Protein AF-A0A965JZ69-F1 (afdb_monomer)

Mean predicted aligned error: 8.65 Å

Solvent-accessible surface area (backbone atoms only — not comparable to full-atom values): 5583 Å² total; per-residue (Å²): 131,64,69,62,62,45,27,53,54,15,49,53,48,36,54,48,53,52,47,64,73,73,48,93,73,52,72,68,58,54,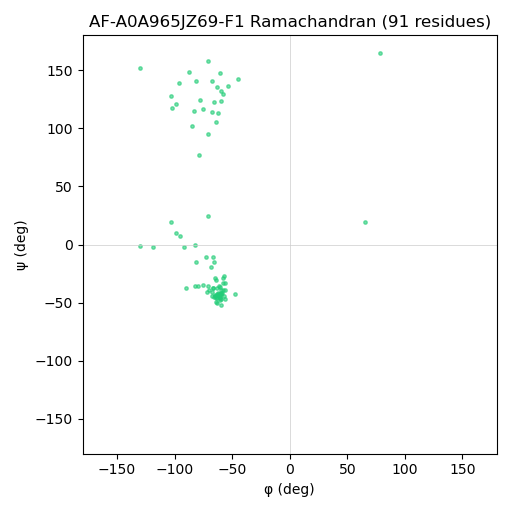51,54,49,50,54,56,50,50,55,50,49,56,61,52,69,74,47,79,82,85,80,78,94,64,66,66,69,58,56,48,31,61,77,69,67,50,83,59,58,79,95,66,48,79,84,59,48,58,61,26,48,69,65,8,66,40,20,52,75,31,65,66,119

Sequence (93 aa):
MSVVARRDAAAALRQLSHLFVGRDLSDEQLVEMADVITTWIQRAEEQPPRVREFPADRIRAWQEGVALPESTRPSGFPDSVVTGDSNPMGLAA

Foldseek 3Di:
DDLVVLLVVLVVLLVVVCCVVPDDDDPVRVVVVVVVVVVVVVVVVPDDDDDDPDPVVLVVCVVVVPDDDPVPPPQDDLCDLDRHSSPSNRPPD

Secondary structure (DSSP, 8-state):
--HHHHHHHHHHHHHHHHHHHHS---HHHHHHHHHHHHHHHHHHHTSPP------HHHHHHHHTT----GGGS----TT-TTT-TT-TT-S--

pLDDT: mean 80.75, std 15.74, range [47.03, 98.56]

Nearest PDB structures (foldseek):
  6xir-assembly1_AH  TM=3.461E-01  e=2.143E+00  Saccharomyces cerevisiae

Structure (mmCIF, N/CA/C/O backbone):
data_AF-A0A965JZ69-F1
#
_entry.id   AF-A0A965JZ69-F1
#
loop_
_atom_site.group_PDB
_atom_site.id
_atom_site.type_symbol
_atom_site.label_atom_id
_atom_site.label_alt_id
_atom_site.label_comp_id
_atom_site.label_asym_id
_atom_site.label_entity_id
_atom_site.label_seq_id
_atom_site.pdbx_PDB_ins_code
_atom_site.Cartn_x
_atom_site.Cartn_y
_atom_site.Cartn_z
_atom_site.occupancy
_atom_site.B_iso_or_equiv
_atom_site.auth_seq_id
_atom_site.auth_comp_id
_atom_site.auth_asym_id
_atom_site.auth_atom_id
_atom_site.pdbx_PDB_model_num
ATOM 1 N N . MET A 1 1 ? 7.181 -14.028 -8.595 1.00 56.78 1 MET A N 1
ATOM 2 C CA . MET A 1 1 ? 6.112 -13.329 -7.839 1.00 56.78 1 MET A CA 1
ATOM 3 C C . MET A 1 1 ? 4.987 -13.015 -8.815 1.00 56.78 1 MET A C 1
ATOM 5 O O . MET A 1 1 ? 5.299 -12.498 -9.881 1.00 56.78 1 MET A O 1
ATOM 9 N N . SER A 1 2 ? 3.732 -13.369 -8.526 1.00 67.88 2 SER A N 1
ATOM 10 C CA . SER A 1 2 ? 2.634 -13.136 -9.478 1.00 67.88 2 SER A CA 1
ATOM 11 C C . SER A 1 2 ? 2.401 -11.633 -9.670 1.00 67.88 2 SER A C 1
ATOM 13 O O . SER A 1 2 ? 2.147 -10.922 -8.698 1.00 67.88 2 SER A O 1
ATOM 15 N N . VAL A 1 3 ? 2.492 -11.152 -10.915 1.00 72.94 3 VAL A N 1
ATOM 16 C CA . VAL A 1 3 ? 2.181 -9.758 -11.295 1.00 72.94 3 VAL A CA 1
ATOM 17 C C . VAL A 1 3 ? 0.749 -9.391 -10.883 1.00 72.94 3 VAL A C 1
ATOM 19 O O . VAL A 1 3 ? 0.508 -8.274 -10.438 1.00 72.94 3 VAL A O 1
ATOM 22 N N . VAL A 1 4 ? -0.164 -10.367 -10.919 1.00 82.00 4 VAL A N 1
ATOM 23 C CA . VAL A 1 4 ? -1.571 -10.219 -10.521 1.00 82.00 4 VAL A CA 1
ATOM 24 C C . VAL A 1 4 ? -1.699 -9.863 -9.039 1.00 82.00 4 VAL A C 1
ATOM 26 O O . VAL A 1 4 ? -2.301 -8.852 -8.708 1.00 82.00 4 VAL A O 1
ATOM 29 N 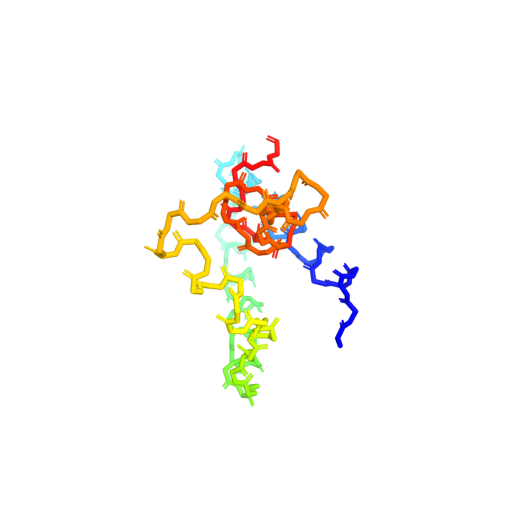N . ALA A 1 5 ? -1.031 -10.602 -8.146 1.00 86.81 5 ALA A N 1
ATOM 30 C CA . ALA A 1 5 ? -1.133 -10.356 -6.703 1.00 86.81 5 ALA A CA 1
ATOM 31 C C . ALA A 1 5 ? -0.646 -8.951 -6.301 1.00 86.81 5 ALA A C 1
ATOM 33 O O . ALA A 1 5 ? -1.207 -8.315 -5.412 1.00 86.81 5 ALA A O 1
ATOM 34 N N . ARG A 1 6 ? 0.396 -8.445 -6.973 1.00 86.81 6 ARG A N 1
ATOM 35 C CA . ARG A 1 6 ? 0.919 -7.096 -6.723 1.00 86.81 6 ARG A CA 1
ATOM 36 C C . ARG A 1 6 ? -0.020 -6.012 -7.251 1.00 86.81 6 ARG A C 1
ATOM 38 O O . ARG A 1 6 ? -0.212 -5.007 -6.573 1.00 86.81 6 ARG A O 1
ATOM 45 N N . ARG A 1 7 ? -0.596 -6.220 -8.435 1.00 87.75 7 ARG A N 1
ATOM 46 C CA . ARG A 1 7 ? -1.604 -5.330 -9.014 1.00 87.75 7 ARG A CA 1
ATOM 47 C C . ARG A 1 7 ? -2.842 -5.236 -8.122 1.00 87.75 7 ARG A C 1
ATOM 49 O O . ARG A 1 7 ? -3.293 -4.128 -7.844 1.00 87.75 7 ARG A O 1
ATOM 56 N N . ASP A 1 8 ? -3.345 -6.368 -7.643 1.00 90.62 8 ASP A N 1
ATOM 57 C CA . ASP A 1 8 ? -4.543 -6.421 -6.800 1.00 90.62 8 ASP A CA 1
ATOM 58 C C . ASP A 1 8 ? -4.307 -5.726 -5.455 1.00 90.62 8 ASP A C 1
ATOM 60 O O . ASP A 1 8 ? -5.113 -4.899 -5.030 1.00 90.62 8 ASP A O 1
ATOM 64 N N . ALA A 1 9 ? -3.150 -5.969 -4.828 1.00 92.38 9 ALA A N 1
ATOM 65 C CA . ALA A 1 9 ? -2.754 -5.261 -3.613 1.00 92.38 9 ALA A CA 1
ATOM 66 C C . ALA A 1 9 ? -2.639 -3.743 -3.844 1.00 92.38 9 ALA A C 1
ATOM 68 O O . ALA A 1 9 ? -3.130 -2.955 -3.038 1.00 92.38 9 ALA A O 1
ATOM 69 N N . ALA A 1 10 ? -2.041 -3.316 -4.962 1.00 91.44 10 ALA A N 1
ATOM 70 C CA . ALA A 1 10 ? -1.945 -1.901 -5.309 1.00 91.44 10 ALA A CA 1
ATOM 71 C C . ALA A 1 10 ? -3.326 -1.260 -5.540 1.00 91.44 10 ALA A C 1
ATOM 73 O O . ALA A 1 10 ? -3.545 -0.123 -5.127 1.00 91.44 10 ALA A O 1
ATOM 74 N N . ALA A 1 11 ? -4.268 -1.984 -6.152 1.00 91.56 11 ALA A N 1
ATOM 75 C CA . ALA A 1 11 ? -5.639 -1.519 -6.348 1.00 91.56 11 ALA A CA 1
ATOM 76 C C . ALA A 1 11 ? -6.391 -1.349 -5.020 1.00 91.56 11 ALA A C 1
ATOM 78 O O . ALA A 1 11 ? -7.017 -0.310 -4.809 1.00 9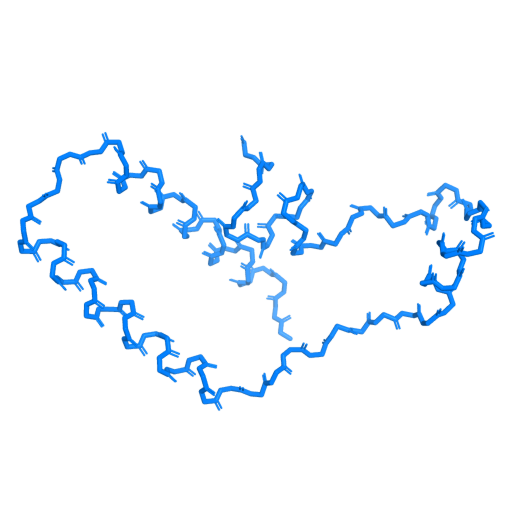1.56 11 ALA A O 1
ATOM 79 N N . ALA A 1 12 ? -6.279 -2.321 -4.112 1.00 93.50 12 ALA A N 1
ATOM 80 C CA . ALA A 1 12 ? -6.889 -2.243 -2.787 1.00 93.50 12 ALA A CA 1
ATOM 81 C C . ALA A 1 12 ? -6.325 -1.073 -1.964 1.00 93.50 12 ALA A C 1
ATOM 83 O O . ALA A 1 12 ? -7.089 -0.315 -1.369 1.00 93.50 12 ALA A O 1
ATOM 84 N N . LEU A 1 13 ? -5.001 -0.876 -1.986 1.00 94.31 13 LEU A N 1
ATOM 85 C CA . LEU A 1 13 ? -4.348 0.245 -1.304 1.00 94.31 13 LEU A CA 1
ATOM 86 C C . LEU A 1 13 ? -4.817 1.599 -1.852 1.00 94.31 13 LEU A C 1
ATOM 88 O O . LEU A 1 13 ? -5.164 2.472 -1.064 1.00 94.31 13 LEU A O 1
ATOM 92 N N . ARG A 1 14 ? -4.920 1.759 -3.179 1.00 92.19 14 ARG A N 1
ATOM 93 C CA . ARG A 1 14 ? -5.474 2.983 -3.791 1.00 92.19 14 ARG A CA 1
ATOM 94 C C . ARG A 1 14 ? -6.907 3.250 -3.348 1.00 92.19 14 ARG A C 1
ATOM 96 O O . ARG A 1 14 ? -7.243 4.371 -2.977 1.00 92.19 14 ARG A O 1
ATOM 103 N N . GLN A 1 15 ? -7.756 2.223 -3.378 1.00 93.50 15 GLN A N 1
ATOM 104 C CA . GLN A 1 15 ? -9.144 2.352 -2.942 1.00 93.50 15 GLN A CA 1
ATOM 105 C C . GLN A 1 15 ? -9.230 2.763 -1.468 1.00 93.50 15 GLN A C 1
ATOM 107 O O . GLN A 1 15 ? -10.020 3.647 -1.133 1.00 93.50 15 GLN A O 1
ATOM 112 N N . LEU A 1 16 ? -8.400 2.170 -0.606 1.00 94.31 16 LEU A N 1
ATOM 113 C CA . LEU A 1 16 ? -8.310 2.552 0.799 1.00 94.31 16 LEU A CA 1
ATOM 114 C C . LEU A 1 16 ? -7.877 4.014 0.950 1.00 94.31 16 LEU A C 1
ATOM 116 O O . LEU A 1 16 ? -8.526 4.746 1.687 1.00 94.31 16 LEU A O 1
ATOM 120 N N . SER A 1 17 ? -6.860 4.473 0.212 1.00 93.25 17 SER A N 1
ATOM 121 C CA . SER A 1 17 ? -6.422 5.877 0.233 1.00 93.25 17 SER A CA 1
ATOM 122 C C . SER A 1 17 ? -7.532 6.849 -0.175 1.00 93.25 17 SER A C 1
ATOM 124 O O . SER A 1 17 ? -7.715 7.874 0.477 1.00 93.25 17 SER A O 1
ATOM 126 N N . HIS A 1 18 ? -8.319 6.525 -1.207 1.00 93.38 18 HIS A N 1
ATOM 127 C CA . HIS A 1 18 ? -9.469 7.347 -1.598 1.00 93.38 18 HIS A CA 1
ATOM 128 C C . HIS A 1 18 ? -10.537 7.420 -0.501 1.00 93.38 18 HIS A C 1
ATOM 130 O O . HIS A 1 18 ? -11.081 8.492 -0.240 1.00 93.38 18 HIS A O 1
ATOM 136 N N . LEU A 1 19 ? -10.845 6.295 0.151 1.00 95.31 19 LEU A N 1
ATOM 137 C CA . LEU A 1 19 ? -11.827 6.255 1.236 1.00 95.31 19 LEU A CA 1
ATOM 138 C C . LEU A 1 19 ? -11.325 6.966 2.494 1.00 95.31 19 LEU A C 1
ATOM 140 O O . LEU A 1 19 ? -12.105 7.677 3.113 1.00 95.31 19 LEU A O 1
ATOM 144 N N . PHE A 1 20 ? -10.042 6.829 2.825 1.00 96.06 20 PHE A N 1
ATOM 145 C CA . PHE A 1 20 ? -9.407 7.490 3.964 1.00 96.06 20 PHE A CA 1
ATOM 146 C C . PHE A 1 20 ? -9.528 9.016 3.889 1.00 96.06 20 PHE A C 1
ATOM 148 O O . PHE A 1 20 ? -9.782 9.667 4.892 1.00 96.06 20 PHE A O 1
ATOM 155 N N . VAL A 1 21 ? -9.385 9.590 2.690 1.00 95.69 21 VAL A N 1
ATOM 156 C CA . VAL A 1 21 ? -9.535 11.039 2.475 1.00 95.69 21 VAL A CA 1
ATOM 157 C C . VAL A 1 21 ? -11.005 11.450 2.333 1.00 95.69 21 VAL A C 1
ATOM 159 O O . VAL A 1 21 ? -11.389 12.543 2.739 1.00 95.69 21 VAL A O 1
ATOM 162 N N . GLY A 1 22 ? -11.829 10.608 1.707 1.00 96.62 22 GLY A N 1
ATOM 163 C CA . GLY A 1 22 ? -13.196 10.960 1.315 1.00 96.62 22 GLY A CA 1
ATOM 164 C C . GLY A 1 22 ? -14.288 10.633 2.335 1.00 96.62 22 GLY A C 1
ATOM 165 O O . GLY A 1 22 ? -15.462 10.877 2.042 1.00 96.62 22 GLY A O 1
ATOM 166 N N . ARG A 1 23 ? -13.956 10.026 3.478 1.00 97.50 23 ARG A N 1
ATOM 167 C CA . ARG A 1 23 ? -14.919 9.561 4.488 1.00 97.50 23 ARG A CA 1
ATOM 168 C C . ARG A 1 23 ? -14.539 10.052 5.879 1.00 97.50 23 ARG A C 1
ATOM 170 O O . ARG A 1 23 ? -13.368 10.238 6.177 1.00 97.50 23 ARG A O 1
ATOM 177 N N . ASP A 1 24 ? -15.560 10.215 6.712 1.00 97.94 24 ASP A N 1
ATOM 178 C CA . ASP A 1 24 ? -15.406 10.465 8.141 1.00 97.94 24 ASP A CA 1
ATOM 179 C C . ASP A 1 24 ? -15.241 9.112 8.848 1.00 97.94 24 ASP A C 1
ATOM 181 O O . ASP A 1 24 ? -16.197 8.338 8.945 1.00 97.94 24 ASP A O 1
ATOM 185 N N . LEU A 1 25 ? -14.002 8.774 9.203 1.00 97.56 25 LEU A N 1
ATOM 186 C CA . LEU A 1 25 ? -13.649 7.535 9.898 1.00 97.56 25 LEU A CA 1
ATOM 187 C C . LEU A 1 25 ? -13.554 7.818 11.397 1.00 97.56 25 LEU A C 1
ATOM 189 O O . LEU A 1 25 ? -12.996 8.841 11.787 1.00 97.56 25 LEU A O 1
ATOM 193 N N . SER A 1 26 ? -14.060 6.910 12.232 1.00 98.44 26 SER A N 1
ATOM 194 C CA . SER A 1 26 ? -13.948 7.072 13.685 1.00 98.44 26 SER A CA 1
ATOM 195 C C . SER A 1 26 ? -12.511 6.860 14.167 1.00 98.44 26 SER A C 1
ATOM 197 O O . SER A 1 26 ? -11.721 6.168 13.518 1.00 98.44 26 SER A O 1
ATOM 199 N N . ASP A 1 27 ? -12.184 7.401 15.341 1.00 98.44 27 ASP A N 1
ATOM 200 C CA . ASP A 1 27 ? -10.871 7.216 15.966 1.00 98.44 27 ASP A CA 1
ATOM 201 C C . ASP A 1 27 ? -10.537 5.727 16.150 1.00 98.44 27 ASP A C 1
ATOM 203 O O . ASP A 1 27 ? -9.413 5.305 15.881 1.00 98.44 27 ASP A O 1
ATOM 207 N N . GLU A 1 28 ? -11.516 4.899 16.525 1.00 98.56 28 GLU A N 1
ATOM 208 C CA . GLU A 1 28 ? -11.326 3.452 16.663 1.00 98.56 28 GLU A CA 1
ATOM 209 C C . GLU A 1 28 ? -10.953 2.794 15.329 1.00 98.56 28 GLU A C 1
ATOM 211 O O . GLU A 1 28 ? -10.052 1.956 15.289 1.00 98.56 28 GLU A O 1
ATOM 216 N N . GLN A 1 29 ? -11.596 3.197 14.228 1.00 97.94 29 GLN A N 1
ATOM 217 C CA . GLN A 1 29 ? -11.286 2.685 12.888 1.00 97.94 29 GLN A CA 1
ATOM 218 C C . GLN A 1 29 ? -9.887 3.109 12.430 1.00 97.94 29 GLN A C 1
ATOM 220 O O . GLN A 1 29 ? -9.185 2.336 11.777 1.00 97.94 29 GLN A O 1
ATOM 225 N N . LEU A 1 30 ? -9.472 4.332 12.765 1.00 98.12 30 LEU A N 1
ATOM 226 C CA . LEU A 1 30 ? -8.139 4.843 12.450 1.00 98.12 30 LEU A CA 1
ATOM 227 C C . LEU A 1 30 ? -7.051 4.105 13.241 1.00 98.12 30 LEU A C 1
ATOM 229 O O . LEU A 1 30 ? -6.017 3.759 12.667 1.00 98.12 30 LEU A O 1
ATOM 233 N N . VAL A 1 31 ? -7.294 3.816 14.522 1.00 98.44 31 VAL A N 1
ATOM 234 C CA . VAL A 1 31 ? -6.387 3.024 15.369 1.00 98.44 31 VAL A CA 1
ATOM 235 C C . VAL A 1 31 ? -6.259 1.595 14.843 1.00 98.44 31 VAL A C 1
ATOM 237 O O . VAL A 1 31 ? -5.143 1.134 14.611 1.00 98.44 31 VAL A O 1
ATOM 240 N N . GLU A 1 32 ? -7.377 0.919 14.564 1.00 98.00 32 GLU A N 1
ATOM 241 C CA . GLU A 1 32 ? -7.366 -0.436 13.995 1.00 98.00 32 GLU A CA 1
ATOM 242 C C . GLU A 1 32 ? -6.588 -0.479 12.670 1.00 98.00 32 GLU A C 1
ATOM 244 O O . GLU A 1 32 ? -5.749 -1.356 12.444 1.00 98.00 32 GLU A O 1
ATOM 249 N N . MET A 1 33 ? -6.822 0.503 11.796 1.00 97.12 33 MET A N 1
ATOM 250 C CA . MET A 1 33 ? -6.120 0.607 10.521 1.00 97.12 33 MET A CA 1
ATOM 251 C C . MET A 1 33 ? -4.609 0.785 10.713 1.00 97.12 33 MET A C 1
ATOM 253 O O . MET A 1 33 ? -3.826 0.136 10.012 1.00 97.12 33 MET A O 1
ATOM 257 N N . ALA A 1 34 ? -4.188 1.632 11.655 1.00 97.69 34 ALA A N 1
ATOM 258 C CA . ALA A 1 34 ? -2.778 1.858 11.956 1.00 97.69 34 ALA A CA 1
ATOM 259 C C . ALA A 1 34 ? -2.082 0.578 12.446 1.00 97.69 34 ALA A C 1
ATOM 261 O O . ALA A 1 34 ? -0.982 0.269 11.977 1.00 97.69 34 ALA A O 1
ATOM 262 N N . ASP A 1 35 ? -2.730 -0.203 13.310 1.00 98.06 35 ASP A N 1
ATOM 263 C CA . ASP A 1 35 ? -2.192 -1.467 13.827 1.00 98.06 35 ASP A CA 1
ATOM 264 C C . ASP A 1 35 ? -2.007 -2.507 12.712 1.00 98.06 35 ASP A C 1
ATOM 266 O O . ASP A 1 35 ? -0.945 -3.137 12.581 1.00 98.06 35 ASP A O 1
ATOM 270 N N . VAL A 1 36 ? -3.015 -2.653 11.847 1.00 97.44 36 VAL A N 1
ATOM 271 C CA . VAL A 1 36 ? -2.966 -3.576 10.704 1.00 97.44 36 VAL A CA 1
ATOM 272 C C . VAL A 1 36 ? -1.866 -3.173 9.722 1.00 97.44 36 VAL A C 1
ATOM 274 O O . VAL A 1 36 ? -1.082 -4.025 9.293 1.00 97.44 36 VAL A O 1
ATOM 277 N N . ILE A 1 37 ? -1.770 -1.888 9.370 1.00 96.31 37 ILE A N 1
ATOM 278 C CA . ILE A 1 37 ? -0.745 -1.387 8.443 1.00 96.31 37 ILE A CA 1
ATOM 279 C C . ILE A 1 37 ? 0.653 -1.563 9.040 1.00 96.31 37 ILE A C 1
ATOM 281 O O . ILE A 1 37 ? 1.546 -2.054 8.349 1.00 96.31 37 ILE A O 1
ATOM 285 N N . THR A 1 38 ? 0.842 -1.239 10.320 1.00 97.69 38 THR A N 1
ATOM 286 C CA . THR A 1 38 ? 2.132 -1.392 11.014 1.00 97.69 38 THR A CA 1
ATOM 287 C C . THR A 1 38 ? 2.601 -2.845 11.003 1.00 97.69 38 THR A C 1
ATOM 289 O O . THR A 1 38 ? 3.759 -3.123 10.691 1.00 97.69 38 THR A O 1
ATOM 292 N N . THR A 1 39 ? 1.688 -3.788 11.241 1.00 97.69 39 THR A N 1
ATOM 293 C CA . THR A 1 39 ? 1.978 -5.228 11.155 1.00 97.69 39 THR A CA 1
ATOM 294 C C . THR A 1 39 ? 2.460 -5.630 9.756 1.00 97.69 39 THR A C 1
ATOM 296 O O . THR A 1 39 ? 3.399 -6.416 9.607 1.00 97.69 39 THR A O 1
ATOM 299 N N . TRP A 1 40 ? 1.838 -5.096 8.701 1.00 96.25 40 TRP A N 1
ATOM 300 C CA . TRP A 1 40 ? 2.263 -5.361 7.325 1.00 96.25 40 TRP A CA 1
ATOM 301 C C . TRP A 1 40 ? 3.593 -4.702 6.961 1.00 96.25 40 TRP A C 1
ATOM 303 O O . TRP A 1 40 ? 4.368 -5.316 6.227 1.00 96.25 40 TRP A O 1
ATOM 313 N N . ILE A 1 41 ? 3.878 -3.503 7.478 1.00 96.31 41 ILE A N 1
ATOM 314 C CA . ILE A 1 41 ? 5.170 -2.827 7.297 1.00 96.31 41 ILE A CA 1
ATOM 315 C C . ILE A 1 41 ? 6.293 -3.698 7.862 1.00 96.31 41 ILE A C 1
ATOM 317 O O . ILE A 1 41 ? 7.210 -4.039 7.121 1.00 96.31 41 ILE A O 1
ATOM 321 N N . GLN A 1 42 ? 6.167 -4.155 9.111 1.00 97.50 42 G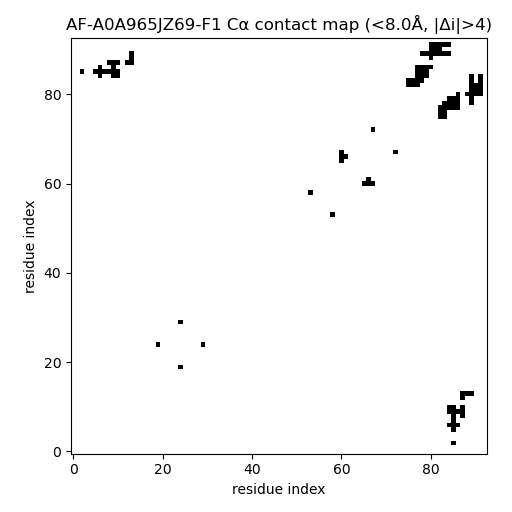LN A N 1
ATOM 322 C CA . GLN A 1 42 ? 7.165 -5.019 9.756 1.00 97.50 42 GLN A CA 1
ATOM 323 C C . GLN A 1 42 ? 7.430 -6.290 8.937 1.00 97.50 42 GLN A C 1
ATOM 325 O O . GLN A 1 42 ? 8.570 -6.621 8.623 1.00 97.50 42 GLN A O 1
ATOM 330 N N . ARG A 1 43 ? 6.364 -6.961 8.486 1.00 96.75 43 ARG A N 1
ATOM 331 C CA . ARG A 1 43 ? 6.474 -8.145 7.618 1.00 96.75 43 ARG A CA 1
ATOM 332 C C . ARG A 1 43 ? 7.174 -7.865 6.291 1.00 96.75 43 ARG A C 1
ATOM 334 O O . ARG A 1 43 ? 7.846 -8.749 5.763 1.00 96.75 43 ARG A O 1
ATOM 341 N N . ALA A 1 44 ? 6.959 -6.685 5.712 1.00 94.00 44 ALA A N 1
ATOM 342 C CA . ALA A 1 44 ? 7.559 -6.290 4.443 1.00 94.00 44 ALA A CA 1
ATOM 343 C C . ALA A 1 44 ? 9.043 -5.927 4.598 1.00 94.00 44 ALA A C 1
ATOM 345 O O . ALA A 1 44 ? 9.827 -6.235 3.702 1.00 94.00 44 ALA A O 1
ATOM 346 N N . GLU A 1 45 ? 9.430 -5.323 5.722 1.00 95.75 45 GLU A N 1
ATOM 347 C CA . GLU A 1 45 ? 10.823 -4.993 6.056 1.00 95.75 45 GLU A CA 1
ATOM 348 C C . GLU A 1 45 ? 11.700 -6.240 6.237 1.00 95.75 45 GLU A C 1
ATOM 350 O O . GLU A 1 45 ? 12.887 -6.210 5.924 1.00 95.75 45 GLU A O 1
ATOM 355 N N . GLU A 1 46 ? 11.112 -7.361 6.660 1.00 96.25 46 GLU A N 1
ATOM 356 C CA . GLU A 1 46 ? 11.793 -8.661 6.747 1.00 96.25 46 GLU A CA 1
ATOM 357 C C . GLU A 1 46 ? 12.062 -9.310 5.374 1.00 96.25 46 GLU A C 1
ATOM 359 O O . GLU A 1 46 ? 12.788 -10.304 5.286 1.00 96.25 46 GLU A O 1
ATOM 364 N N . G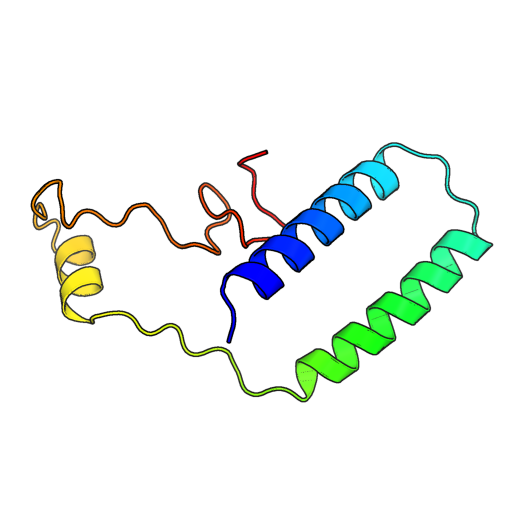LN A 1 47 ? 11.480 -8.787 4.288 1.00 94.69 47 GLN A N 1
ATOM 365 C CA . GLN A 1 47 ? 11.646 -9.350 2.948 1.00 94.69 47 GLN A CA 1
ATOM 366 C C . GLN A 1 47 ? 12.880 -8.780 2.234 1.00 94.69 47 GLN A C 1
ATOM 368 O O . GLN A 1 47 ? 13.222 -7.608 2.401 1.00 94.69 47 GLN A O 1
ATOM 373 N N . PRO A 1 48 ? 13.536 -9.567 1.360 1.00 92.25 48 PRO A N 1
ATOM 374 C CA . PRO A 1 48 ? 14.640 -9.057 0.560 1.00 92.25 48 PRO A CA 1
ATOM 375 C C . PRO A 1 48 ? 14.187 -7.901 -0.353 1.00 92.25 48 PRO A C 1
ATOM 377 O O . PRO A 1 48 ? 13.062 -7.926 -0.872 1.00 92.25 48 PRO A O 1
ATOM 380 N N . PRO A 1 49 ? 15.069 -6.918 -0.634 1.00 87.19 49 PRO A N 1
ATOM 381 C CA . PRO A 1 49 ? 14.778 -5.859 -1.587 1.00 87.19 49 PRO A CA 1
ATOM 382 C C . PRO A 1 49 ? 14.355 -6.431 -2.939 1.00 87.19 49 PRO A C 1
ATOM 384 O O . PRO A 1 49 ? 14.970 -7.357 -3.475 1.00 87.19 49 PRO A O 1
ATOM 387 N N . ARG A 1 50 ? 13.312 -5.849 -3.534 1.00 83.69 50 ARG A N 1
ATOM 388 C CA . ARG A 1 50 ? 12.885 -6.242 -4.876 1.00 83.69 50 ARG A CA 1
ATOM 389 C C . ARG A 1 50 ? 13.949 -5.826 -5.890 1.00 83.69 50 ARG A C 1
ATOM 391 O O . ARG A 1 50 ? 14.111 -4.641 -6.169 1.00 83.69 50 ARG A O 1
ATOM 398 N N . VAL A 1 51 ? 14.586 -6.805 -6.522 1.00 77.56 51 VAL A N 1
ATOM 399 C CA . VAL A 1 51 ? 15.410 -6.572 -7.710 1.00 77.56 51 VAL A CA 1
ATOM 400 C C . VAL A 1 51 ? 14.485 -6.407 -8.915 1.00 77.56 51 VAL A C 1
ATOM 402 O O . VAL A 1 51 ? 13.629 -7.252 -9.185 1.00 77.56 51 VAL A O 1
ATOM 405 N N . ARG A 1 52 ? 14.617 -5.286 -9.627 1.00 70.81 52 ARG A N 1
ATOM 406 C CA . ARG A 1 52 ? 13.973 -5.107 -10.930 1.00 70.81 52 ARG A CA 1
ATOM 407 C C . ARG A 1 52 ? 14.876 -5.756 -11.973 1.00 70.81 52 ARG A C 1
ATOM 409 O O . ARG A 1 52 ? 15.997 -5.297 -12.170 1.00 70.81 52 ARG A O 1
ATOM 416 N N . GLU A 1 53 ? 14.406 -6.813 -12.624 1.00 62.34 53 GLU A N 1
ATOM 417 C CA . GLU A 1 53 ? 15.100 -7.360 -13.789 1.00 62.34 53 GLU A CA 1
ATOM 418 C C . GLU A 1 53 ? 14.941 -6.373 -14.945 1.00 62.34 53 GLU A C 1
ATOM 420 O O . GLU A 1 53 ? 13.920 -6.337 -15.634 1.00 62.34 53 GLU A O 1
ATOM 425 N N . PHE A 1 54 ? 15.941 -5.510 -15.106 1.00 62.78 54 PHE A N 1
ATOM 426 C CA . PHE A 1 54 ? 16.059 -4.646 -16.266 1.00 62.78 54 PHE A CA 1
ATOM 427 C C . PHE A 1 54 ? 17.112 -5.196 -17.212 1.00 62.78 54 PHE A C 1
ATOM 429 O O . PHE A 1 54 ? 18.257 -5.390 -16.800 1.00 62.78 54 PHE A O 1
ATOM 436 N N . PRO A 1 55 ? 16.774 -5.370 -18.496 1.00 60.41 55 PRO A N 1
ATOM 437 C CA . PRO A 1 55 ? 17.784 -5.526 -19.523 1.00 60.41 55 PRO A CA 1
ATOM 438 C C . PRO A 1 55 ? 18.621 -4.233 -19.561 1.00 60.41 55 PRO A C 1
ATOM 440 O O . PRO A 1 55 ? 18.096 -3.150 -19.840 1.00 60.41 55 PRO A O 1
ATOM 443 N N . ALA A 1 56 ? 19.902 -4.317 -19.186 1.00 59.97 56 ALA A N 1
ATOM 444 C CA . ALA A 1 56 ? 20.804 -3.165 -19.069 1.00 59.97 56 ALA A CA 1
ATOM 445 C C . ALA A 1 56 ? 20.941 -2.377 -20.389 1.00 59.97 56 ALA A C 1
ATOM 447 O O . ALA A 1 56 ? 21.117 -1.159 -20.387 1.00 59.97 56 ALA A O 1
ATOM 448 N N . ASP A 1 57 ? 20.776 -3.064 -21.517 1.00 60.62 57 ASP A N 1
ATOM 449 C CA . ASP A 1 57 ? 20.685 -2.525 -22.875 1.00 60.62 57 ASP A CA 1
ATOM 450 C C . ASP A 1 57 ? 19.543 -1.512 -23.050 1.00 60.62 57 ASP A C 1
ATOM 452 O O . ASP A 1 57 ? 19.702 -0.532 -23.776 1.00 60.62 57 ASP A O 1
ATOM 456 N N . ARG A 1 58 ? 18.417 -1.679 -22.346 1.00 61.47 58 ARG A N 1
ATOM 457 C CA . ARG A 1 58 ? 17.256 -0.779 -22.460 1.00 61.47 58 ARG A CA 1
ATOM 458 C C . ARG A 1 58 ? 17.420 0.517 -21.675 1.00 61.47 58 ARG A C 1
ATOM 460 O O . ARG A 1 58 ? 16.973 1.562 -22.139 1.00 61.47 58 ARG A O 1
ATOM 467 N N . ILE A 1 59 ? 18.076 0.463 -20.512 1.00 63.81 59 ILE A N 1
ATOM 468 C CA . ILE A 1 59 ? 18.455 1.668 -19.754 1.00 63.81 59 ILE A CA 1
ATOM 469 C C . ILE A 1 59 ? 19.464 2.470 -20.568 1.00 63.81 59 ILE A C 1
ATOM 471 O O . ILE A 1 59 ? 19.305 3.679 -20.714 1.00 63.81 59 ILE A O 1
ATOM 475 N N . ARG A 1 60 ? 20.450 1.779 -21.149 1.00 61.16 60 ARG A N 1
ATOM 476 C CA . ARG A 1 60 ? 21.466 2.396 -21.991 1.00 61.16 60 ARG A CA 1
ATOM 477 C C . ARG A 1 60 ? 20.847 3.082 -23.211 1.00 61.16 60 ARG A C 1
ATOM 479 O O . ARG A 1 60 ? 21.107 4.256 -23.426 1.00 61.16 60 ARG A O 1
ATOM 486 N N . ALA A 1 61 ? 19.949 2.410 -23.933 1.00 62.47 61 ALA A N 1
ATOM 487 C CA . ALA A 1 61 ? 19.249 3.005 -25.073 1.00 62.47 61 ALA A CA 1
ATOM 488 C C . ALA A 1 61 ? 18.418 4.247 -24.692 1.00 62.47 61 ALA A C 1
ATOM 490 O O . ALA A 1 61 ? 18.418 5.231 -25.428 1.00 62.47 61 ALA A O 1
ATOM 491 N N . TRP A 1 62 ? 17.754 4.234 -23.529 1.00 61.69 62 TRP A N 1
ATOM 492 C CA . TRP A 1 62 ? 17.026 5.400 -23.018 1.00 61.69 62 TRP A CA 1
ATOM 493 C C . TRP A 1 62 ? 17.961 6.558 -22.626 1.00 61.69 62 TRP A C 1
ATOM 495 O O . TRP A 1 62 ? 17.700 7.699 -22.997 1.00 61.69 62 TRP A O 1
ATOM 505 N N . GLN A 1 63 ? 19.066 6.274 -21.926 1.00 63.72 63 GLN A N 1
ATOM 506 C CA . GLN A 1 63 ? 20.065 7.273 -21.515 1.00 63.72 63 GLN A CA 1
ATOM 507 C C . GLN A 1 63 ? 20.826 7.878 -22.702 1.00 63.72 63 GLN A C 1
ATOM 509 O O . GLN A 1 63 ? 21.123 9.069 -22.700 1.00 63.72 63 GLN A O 1
ATOM 514 N N . GLU A 1 64 ? 21.126 7.070 -23.717 1.00 73.00 64 GLU A N 1
ATOM 515 C CA . GLU A 1 64 ? 21.851 7.470 -24.929 1.00 73.00 64 GLU A CA 1
ATOM 516 C C . GLU A 1 64 ? 20.936 8.143 -25.971 1.00 73.00 64 GLU A C 1
ATOM 518 O O . GLU A 1 64 ? 21.405 8.533 -27.038 1.00 73.00 64 GLU A O 1
ATOM 523 N N . GLY A 1 65 ? 19.632 8.282 -25.693 1.00 60.59 65 GLY A N 1
ATOM 524 C CA . GLY A 1 65 ? 18.667 8.874 -26.625 1.00 60.59 65 GLY A CA 1
ATOM 525 C C . GLY A 1 65 ? 18.454 8.047 -27.899 1.00 60.59 65 GLY A C 1
ATOM 526 O O . GLY A 1 65 ? 17.973 8.568 -28.907 1.00 60.59 65 GLY A O 1
ATOM 527 N N . VAL A 1 66 ? 18.811 6.761 -27.876 1.00 67.44 66 VAL A N 1
ATOM 528 C CA . VAL A 1 66 ? 18.659 5.855 -29.014 1.00 67.44 66 VAL A CA 1
ATOM 529 C C . VAL A 1 66 ? 17.187 5.486 -29.138 1.00 67.44 66 VAL A C 1
ATOM 531 O O . VAL A 1 66 ? 16.599 4.861 -28.253 1.00 67.44 66 VAL A O 1
ATOM 534 N N . ALA A 1 67 ? 16.577 5.869 -30.259 1.00 58.88 67 ALA A N 1
ATOM 535 C CA . ALA A 1 67 ? 15.198 5.520 -30.558 1.00 58.88 67 ALA A CA 1
ATOM 536 C C . ALA A 1 67 ? 15.063 3.995 -30.699 1.00 58.88 67 ALA A C 1
ATOM 538 O O . ALA A 1 67 ? 15.465 3.401 -31.698 1.00 58.88 67 ALA A O 1
ATOM 539 N N . LEU A 1 68 ? 14.483 3.361 -29.681 1.00 61.44 68 LEU A N 1
ATOM 540 C CA . LEU A 1 68 ? 14.077 1.964 -29.744 1.00 61.44 68 LEU A CA 1
ATOM 541 C C . LEU A 1 68 ? 12.912 1.815 -30.744 1.00 61.44 68 LEU A C 1
ATOM 543 O O . LEU A 1 68 ? 12.021 2.679 -30.753 1.00 61.44 68 LEU A O 1
ATOM 547 N N . PRO A 1 69 ? 12.878 0.740 -31.560 1.00 63.09 69 PRO A N 1
ATOM 548 C CA . PRO A 1 69 ? 11.699 0.375 -32.346 1.00 63.09 69 PRO A CA 1
ATOM 549 C C . PRO A 1 69 ? 10.420 0.468 -31.506 1.00 63.09 69 PRO A C 1
ATOM 551 O O . PRO A 1 69 ? 10.442 0.109 -30.329 1.00 63.09 69 PRO A O 1
ATOM 554 N N . GLU A 1 70 ? 9.304 0.916 -32.089 1.00 59.00 70 GLU A N 1
ATOM 555 C CA . GLU A 1 70 ? 8.012 1.106 -31.396 1.00 59.00 70 GLU A CA 1
ATOM 556 C C . GLU A 1 70 ? 7.627 -0.115 -30.536 1.00 59.00 70 GLU A C 1
ATOM 558 O O . GLU A 1 70 ? 7.267 0.023 -29.372 1.00 59.00 70 GLU A O 1
ATOM 563 N N . SER A 1 71 ? 7.830 -1.325 -31.070 1.00 56.31 71 SER A N 1
ATOM 564 C CA . SER A 1 71 ? 7.575 -2.616 -30.411 1.00 56.31 71 SER A CA 1
ATOM 565 C C . SER A 1 71 ? 8.486 -2.931 -29.215 1.00 56.31 71 SER A C 1
ATOM 567 O O . SER A 1 71 ? 8.266 -3.907 -28.502 1.00 56.31 71 SER A O 1
ATOM 569 N N . THR A 1 72 ? 9.536 -2.141 -29.017 1.00 54.53 72 THR A N 1
ATOM 570 C CA . THR A 1 72 ? 10.536 -2.274 -27.947 1.00 54.53 72 THR A CA 1
ATOM 571 C C . THR A 1 72 ? 10.587 -1.054 -27.033 1.00 54.53 72 THR A C 1
ATOM 573 O O . THR A 1 72 ? 11.329 -1.066 -26.047 1.00 54.53 72 THR A O 1
ATOM 576 N N . ARG A 1 73 ? 9.787 -0.015 -27.321 1.00 56.09 73 ARG A N 1
ATOM 577 C CA . ARG A 1 73 ? 9.604 1.110 -26.405 1.00 56.09 73 ARG A CA 1
ATOM 578 C C . ARG A 1 73 ? 9.035 0.570 -25.092 1.00 56.09 73 ARG A C 1
ATOM 580 O O . ARG A 1 73 ? 8.084 -0.214 -25.121 1.00 56.09 73 ARG A O 1
ATOM 587 N N . PRO A 1 74 ? 9.594 0.950 -23.933 1.00 55.59 74 PRO A N 1
ATOM 588 C CA . PRO A 1 74 ? 9.029 0.537 -22.660 1.00 55.59 74 PRO A CA 1
ATOM 589 C C . PRO A 1 74 ? 7.590 1.052 -22.573 1.00 55.59 74 PRO A C 1
ATOM 591 O O . PRO A 1 74 ? 7.372 2.259 -22.634 1.00 55.59 74 PRO A O 1
ATOM 594 N N . SER A 1 75 ? 6.611 0.171 -22.369 1.00 55.28 75 SER A N 1
ATOM 595 C CA . SER A 1 75 ? 5.213 0.546 -22.100 1.00 55.28 75 SER A CA 1
ATOM 596 C C . SER A 1 75 ? 5.022 1.169 -20.701 1.00 55.28 75 SER A C 1
ATOM 598 O O . SER A 1 75 ? 3.943 1.108 -20.125 1.00 55.28 75 SER A O 1
ATOM 600 N N . GLY A 1 76 ? 6.077 1.753 -20.124 1.00 61.38 76 GLY A N 1
ATOM 601 C CA . GLY A 1 76 ? 6.161 2.109 -18.712 1.00 61.38 76 GLY A CA 1
ATOM 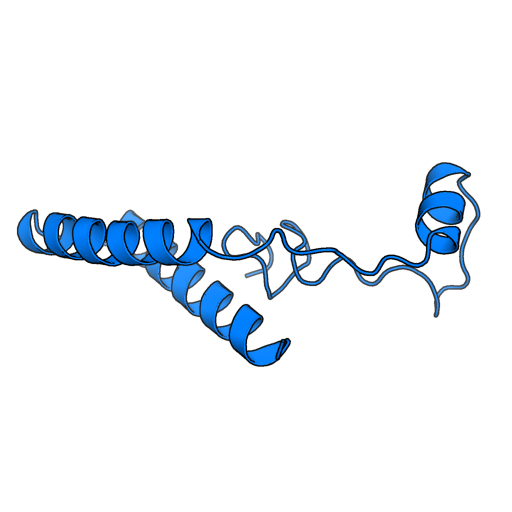602 C C . GLY A 1 76 ? 6.463 0.912 -17.807 1.00 61.38 76 GLY A C 1
ATOM 603 O O . GLY A 1 76 ? 6.380 -0.249 -18.206 1.00 61.38 76 GLY A O 1
ATOM 604 N N . PHE A 1 77 ? 6.862 1.202 -16.570 1.00 69.00 77 PHE A N 1
ATOM 605 C CA . PHE A 1 77 ? 7.063 0.172 -15.552 1.00 69.00 77 PHE A CA 1
ATOM 606 C C . PHE A 1 77 ? 5.712 -0.213 -14.928 1.00 69.00 77 PHE A C 1
ATOM 608 O O . PHE A 1 77 ? 4.922 0.689 -14.652 1.00 69.00 77 PHE A O 1
ATOM 615 N N . PRO A 1 78 ? 5.447 -1.498 -14.622 1.00 70.06 78 PRO A N 1
ATOM 616 C CA . PRO A 1 78 ? 4.218 -1.896 -13.928 1.00 70.06 78 PRO A CA 1
ATOM 617 C C . PRO A 1 78 ? 4.031 -1.197 -12.575 1.00 70.06 78 PRO A C 1
ATOM 619 O O . PRO A 1 78 ? 2.914 -0.997 -12.128 1.00 70.06 78 PRO A O 1
ATOM 622 N N . ASP A 1 79 ? 5.121 -0.793 -11.921 1.00 70.12 79 ASP A N 1
ATOM 623 C CA . ASP A 1 79 ? 5.143 -0.008 -10.685 1.00 70.12 79 ASP A CA 1
ATOM 624 C C . ASP A 1 79 ? 5.485 1.478 -10.918 1.00 70.12 79 ASP A C 1
ATOM 626 O O . ASP A 1 79 ? 5.889 2.178 -9.991 1.00 70.12 79 ASP A O 1
ATOM 630 N N . SER A 1 80 ? 5.331 1.987 -12.142 1.00 79.06 80 SER A N 1
ATOM 631 C CA . SER A 1 80 ? 5.411 3.421 -12.443 1.00 79.06 80 SER A CA 1
ATOM 632 C C . SER A 1 80 ? 4.298 4.178 -11.719 1.00 79.06 80 SER A C 1
ATOM 634 O O . SER A 1 80 ? 3.143 3.767 -11.756 1.00 79.06 80 SER A O 1
ATOM 636 N N . VAL A 1 81 ? 4.625 5.317 -11.102 1.00 76.44 81 VAL A N 1
ATOM 637 C CA . VAL A 1 81 ? 3.615 6.216 -10.509 1.00 76.44 81 VAL A CA 1
ATOM 638 C C . VAL A 1 81 ? 2.686 6.784 -11.586 1.00 76.44 81 VAL A C 1
ATOM 640 O O . VAL A 1 81 ? 1.521 7.042 -11.326 1.00 76.44 81 VAL A O 1
ATOM 643 N N . VAL A 1 82 ? 3.171 6.976 -12.813 1.00 71.00 82 VAL A N 1
ATOM 644 C CA . VAL A 1 82 ? 2.382 7.624 -13.873 1.00 71.00 82 VAL A CA 1
ATOM 645 C C . VAL A 1 82 ? 1.573 6.608 -14.676 1.00 71.00 82 VAL A C 1
ATOM 647 O O . VAL A 1 82 ? 0.451 6.893 -15.070 1.00 71.00 82 VAL A O 1
ATOM 650 N N . THR A 1 83 ? 2.136 5.427 -14.933 1.00 69.75 83 THR A N 1
ATOM 651 C CA . THR A 1 83 ? 1.595 4.470 -15.918 1.00 69.75 83 THR A CA 1
ATOM 652 C C . THR A 1 83 ? 1.429 3.046 -15.386 1.00 69.75 83 THR A C 1
ATOM 654 O O . THR A 1 83 ? 0.995 2.167 -16.125 1.00 69.75 83 THR A O 1
ATOM 657 N N . GLY A 1 84 ? 1.799 2.790 -14.129 1.00 74.19 84 GLY A N 1
ATOM 658 C CA . GLY A 1 84 ? 1.883 1.449 -13.562 1.00 74.19 84 GLY A CA 1
ATOM 659 C C . GLY A 1 84 ? 0.658 1.063 -12.739 1.00 74.19 84 GLY A C 1
ATOM 660 O O . GLY A 1 84 ? 0.372 1.671 -11.709 1.00 74.19 84 GLY A O 1
ATOM 661 N N . ASP A 1 85 ? -0.021 -0.013 -13.138 1.00 80.56 85 ASP A N 1
ATOM 662 C CA . ASP A 1 85 ? -1.183 -0.567 -12.428 1.00 80.56 85 ASP A CA 1
ATOM 663 C C . ASP A 1 85 ? -0.833 -1.189 -11.062 1.00 80.56 85 ASP A C 1
ATOM 665 O O . ASP A 1 85 ? -1.688 -1.316 -10.178 1.00 80.56 85 ASP A O 1
ATOM 669 N N . SER A 1 86 ? 0.441 -1.514 -10.862 1.00 85.31 86 SER A N 1
ATOM 670 C CA . SER A 1 86 ? 1.004 -2.168 -9.684 1.00 85.31 86 SER A CA 1
ATOM 671 C C . SER A 1 86 ? 1.659 -1.185 -8.704 1.00 85.31 86 SER A C 1
ATOM 673 O O . SER A 1 86 ? 2.343 -1.622 -7.775 1.00 85.31 86 SER A O 1
ATOM 675 N N . ASN A 1 87 ? 1.479 0.131 -8.895 1.00 86.50 87 ASN A N 1
ATOM 676 C CA . ASN A 1 87 ? 1.914 1.160 -7.949 1.00 86.50 87 ASN A CA 1
ATOM 677 C C . ASN A 1 87 ? 0.726 1.683 -7.117 1.00 86.50 87 ASN A C 1
ATOM 679 O O . ASN A 1 87 ? -0.185 2.282 -7.692 1.00 86.50 87 ASN A O 1
ATOM 683 N N . PRO A 1 88 ? 0.710 1.521 -5.782 1.00 88.38 88 PRO A N 1
ATOM 684 C CA . PRO A 1 88 ? -0.373 2.042 -4.942 1.00 88.38 88 PRO A CA 1
ATOM 685 C C . PRO A 1 88 ? -0.459 3.580 -4.921 1.00 88.38 88 PRO A C 1
ATOM 687 O O . PRO A 1 88 ? -1.485 4.118 -4.539 1.00 88.38 88 PRO A O 1
ATOM 690 N N . MET A 1 89 ? 0.576 4.288 -5.378 1.00 87.56 89 MET A N 1
ATOM 691 C CA . MET A 1 89 ? 0.588 5.743 -5.589 1.00 87.56 89 MET A CA 1
A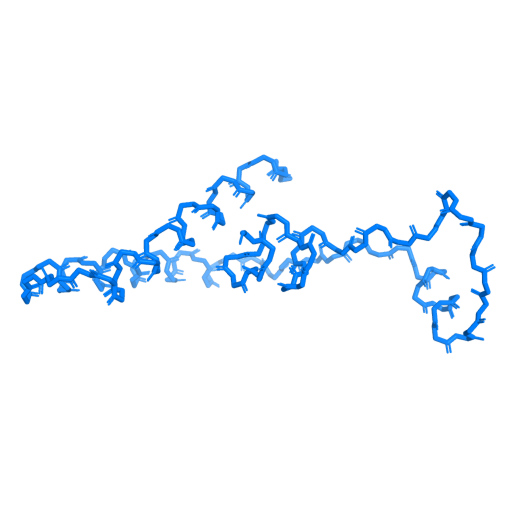TOM 692 C C . MET A 1 89 ? 0.263 6.136 -7.039 1.00 87.56 89 MET A C 1
ATOM 694 O O . MET A 1 89 ? 0.449 7.287 -7.423 1.00 87.56 89 MET A O 1
ATOM 698 N N . GLY A 1 90 ? -0.127 5.169 -7.873 1.00 81.00 90 GLY A N 1
ATOM 699 C CA . GLY A 1 90 ? -0.371 5.366 -9.295 1.00 81.00 90 GLY A CA 1
ATOM 700 C C . GLY A 1 90 ? -1.430 6.438 -9.567 1.00 81.00 90 GLY A C 1
ATOM 701 O O . GLY A 1 90 ? -2.526 6.362 -9.022 1.00 81.00 90 GLY A O 1
ATOM 702 N N . LEU A 1 91 ? -1.107 7.395 -10.440 1.00 67.62 91 LEU A N 1
ATOM 703 C CA . LEU A 1 91 ? -2.005 8.448 -10.934 1.00 67.62 91 LEU A CA 1
ATOM 704 C C . LEU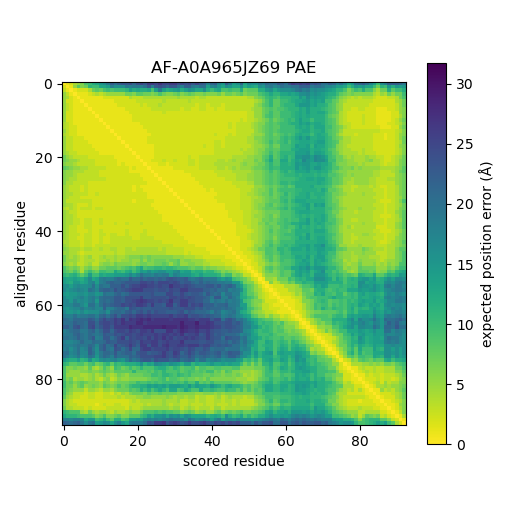 A 1 91 ? -2.923 7.960 -12.064 1.00 67.62 91 LEU A C 1
ATOM 706 O O . LEU A 1 91 ? -3.884 8.636 -12.414 1.00 67.62 91 LEU A O 1
ATOM 710 N N . ALA A 1 92 ? -2.605 6.806 -12.654 1.00 56.09 92 ALA A N 1
ATOM 711 C CA . ALA A 1 92 ? -3.445 6.136 -13.635 1.00 56.09 92 ALA A CA 1
ATOM 712 C C . ALA A 1 92 ? -4.584 5.392 -12.918 1.00 56.09 92 ALA A C 1
ATOM 714 O O . ALA A 1 92 ? -4.523 4.176 -12.726 1.00 56.09 92 ALA A O 1
ATOM 715 N N . ALA A 1 93 ? -5.594 6.138 -12.486 1.00 47.03 93 ALA A N 1
ATOM 716 C CA . ALA A 1 93 ? -6.906 5.625 -12.114 1.00 47.03 93 ALA A CA 1
ATOM 717 C C . ALA A 1 93 ? -7.973 6.583 -12.647 1.00 47.03 93 ALA A C 1
ATOM 719 O O . ALA A 1 93 ? -7.901 7.782 -12.300 1.00 47.03 93 ALA A O 1
#

Radius of gyration: 17.64 Å; Cα contacts (8 Å, |Δi|>4): 60; chains: 1; bounding box: 37×24×49 Å

=== Feature glossary ===
A reading guide for the features in this record.

Start from the sequence.

  · Sequence gives the chain of amino acids in standard one-letter code (A=alanine, C=cysteine, …, Y=tyrosine), read N→C. It is the only feature that is directly encoded by the gene; all structural features are derived from the folded form of this sequence.

Fold it, and you get atomic coordinates and the backbone conformation that goes with them.

  · Structure coordinates are given as an mmCIF _atom_site loop: one row per atom with element, residue name, chain id, sequence number, and x/y/z position in Å. Only the four main-chain atoms per residue are included here; side chains are omitted to keep the record compact.

  · Backbone dihedral angles. Every residue except chain termini has a φ (preceding-C → N → Cα → C) and a ψ (N → Cα → C → next-N). They are reported in degrees following the IUPAC sign convention. Secondary structure is essentially a statement about which (φ, ψ) basin each residue occupies.

  · Eight-state secondary structure (DSSP): H is the canonical α-helix, G the tighter 3₁₀-helix, I the wider π-helix; E/B are β-structure, T and S are turns and bends, and '-' is everything else. DSSP derives these from the pattern of main-chain N–H···O=C hydrogen bonds,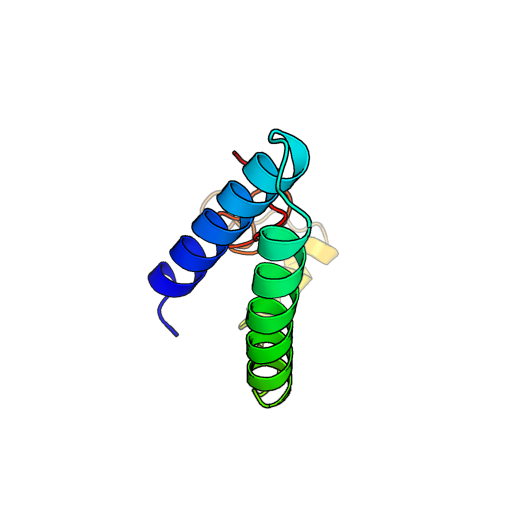 not from the sequence.

  · SS3 is a coarse helix/strand/coil call (letters a/b/c) made by the P-SEA algorithm from inter-Cα distances and dihedrals. It is less detailed than DSSP but needs only Cα positions.

Summarize the fold with a handful of shape descriptors and a per-residue structural alphabet.

  · Radius of gyration (Rg) is the root-mean-square distance of Cα atoms from their centroid — a single number for overall size and compactness. A globular domain of N residues has Rg ≈ 2.2·N^0.38 Å; an extended or disordered chain has a much larger Rg. The Cα contact count is the number of residue pairs whose Cα atoms are within 8 Å and are more than four positions apart in sequence — a standard proxy for tertiary packing density. The bounding box is the smallest axis-aligned box enclosing all Cα atoms.

  · 3Di is Foldseek's structural alphabet. Each residue is assigned one of twenty discrete states based on how its Cα sits relative to its spatial (not sequential) neighbors. Aligning 3Di strings finds structural homologs roughly as well as full 3D superposition, but orders of magnitude faster.

  · Solvent-accessible surface area (SASA) is the area in Å² traced out by the centre of a 1.4 Å probe sphere (a water molecule) rolled over the protein's van der Waals surface (Shrake–Rupley / Lee–Richards construction). Buried residues have near-zero SASA; fully exposed residues can exceed 200 Å². The total SASA scales roughly with the number of surface residues.

Ask how reliable the model is.

  · For AlphaFold models, the B-factor field carries pLDDT — the model's own estimate of local accuracy on a 0–100 scale. Regions with pLDDT<50 should be treated as essentially unmodeled; they often correspond to intrinsically disordered segments.

  · For experimental (PDB) structures, the B-factor (temperature factor) quantifies the positional spread of each atom in the crystal — a combination of thermal vibration and static disorder — in units of Å². High B-factors mark flexible loops or poorly resolved regions; low B-factors mark the rigid, well-ordered core.

  · Predicted Aligned Error (PAE) is an AlphaFold confidence matrix: entry (i, j) is the expected error in the position of residue j, in ångströms, when the prediction is superimposed on the true structure at residue i. Low PAE within a block of residues means that block is internally rigid and well-predicted; high PAE between two blocks means their relative placement is uncertain even if each block individually is confident.

Place it in context: what it resembles, what it is annotated as, and how it looks.

  · Structural nearest neighbors (via Foldseek easy-search vs the PDB). Reported per hit: target PDB id, E-value, and alignment TM-score. A TM-score above ~0.5 is the conventional threshold for 'same fold'.

  · Functional annotations link the protein to curated databases. InterPro entries identify conserved domains and families by matching the sequence against member-database signatures (Pfam, PROSITE, CDD, …). Gene Ontology (GO) terms describe molecular function, biological process, and cellular component in a controlled vocabulary. CATH places the structure in a hierarchical fold classification (Class/Architecture/Topology/Homologous-superfamily). The organism is the source species.

  · The contact map is a binary N×N matrix image: pixel (i, j) is dark where Cα_i and Cα_j are within 8 Å and |i−j|>4. Because the |i−j|>4 filter removes local helical contacts, off-diagonal stripes parallel to the main diagonal indicate parallel β-sheets; stripes perpendicular to it indicate antiparallel β-sheets. The Ramachandran plot scatters every residue's (φ, ψ) pair against the sterically allowed regions. The PAE heatmap renders the predicted-aligned-error matrix.

  · Six rendered views show the 3D structure from the faces of a cube — i.e. along ±x, ±y, ±z. Rendering representation is drawn randomly per protein from cartoon (secondary-structure ribbons), sticks (backbone bonds), or molecular surface; coloring is either N→C rainbow (blue at the N-terminus through red at the C-terminus) or one color per chain.